Protein AF-A0A2V6AAA1-F1 (afdb_monomer_lite)

Foldseek 3Di:
DVVVVVVVVVVVVVVVVPPPVPPVLQADQDPCRVPNPPDDDDDDDDPPDPDPPPQDDDLVSLLVVLLVVLVVLQVVLCDHDDPPAPFGRHLQDDDPSSVVLSVQLVLQLVQLLCLQVVPDDRPVRRHRDHNPPGSSLSNLVSSLVSSCVSGVSCNVVSVVVSVVSVVVVVVVPD

Radius of gyration: 21.36 Å; chains: 1; bounding box: 44×69×57 Å

pLDDT: mean 82.38, std 19.49, range [38.72, 98.81]

Sequence (174 aa):
MIRNLKLILTVTIFALSLAYSAWPQVGFSNLNEAWGPRYQPAPQVPSLTKHPFPHGAGPADRIRHWNEVAINASGLDHTPVVAGENRVFGEQFGPTRASRAMAIVHIAIFDAVNAINGRFQSYTGLRKVRADTSMECAIAQAACETLDALFPSQKTIFDQELANELSQTLNNHP

Secondary structure (DSSP, 8-state):
-HHHHHHHHHHHHHHSTT--------S-SSHHHHH-TT--PPPPPP----------SSHHHHHHHHHHHHHHHHHHHTSPPPTT----TTTT-SHHHHHHHHHHHHHHHHHHHHHHH--S--SS-PPP--TTS-HHHHHHHHHHHHHHHH-GGGHHHHHHHHHHHHHHHHHH--

Structure (mmCIF, N/CA/C/O backbone):
data_AF-A0A2V6AAA1-F1
#
_entry.id   AF-A0A2V6AAA1-F1
#
loop_
_atom_site.group_PDB
_atom_site.id
_atom_site.type_symbol
_atom_site.label_atom_id
_atom_site.label_alt_id
_atom_site.label_comp_id
_atom_site.label_asym_id
_atom_site.label_entity_id
_atom_site.label_seq_id
_atom_site.pdbx_PDB_ins_code
_atom_site.Cartn_x
_atom_site.Cartn_y
_atom_site.Cartn_z
_atom_site.occupancy
_atom_site.B_iso_or_equiv
_atom_site.auth_seq_id
_atom_site.auth_comp_id
_atom_site.auth_asym_id
_atom_site.auth_atom_id
_atom_site.pdbx_PDB_model_num
ATOM 1 N N . MET A 1 1 ? 18.197 -50.312 17.737 1.00 54.06 1 MET A N 1
ATOM 2 C CA . MET A 1 1 ? 17.028 -49.695 17.066 1.00 54.06 1 MET A CA 1
ATOM 3 C C . MET A 1 1 ? 16.961 -48.165 17.211 1.00 54.06 1 MET A C 1
ATOM 5 O O . MET A 1 1 ? 16.601 -47.505 16.252 1.00 54.06 1 MET A O 1
ATOM 9 N N . ILE A 1 2 ? 17.383 -47.568 18.336 1.00 53.66 2 ILE A N 1
ATOM 10 C CA . ILE A 1 2 ? 17.283 -46.107 18.592 1.00 53.66 2 ILE A CA 1
ATOM 11 C C . ILE A 1 2 ? 18.353 -45.261 17.854 1.00 53.66 2 ILE A C 1
ATOM 13 O O . ILE A 1 2 ? 18.144 -44.081 17.585 1.00 53.66 2 ILE A O 1
ATOM 17 N N . ARG A 1 3 ? 19.493 -45.853 17.466 1.00 49.81 3 ARG A N 1
ATOM 18 C CA . ARG A 1 3 ? 20.613 -45.128 16.827 1.00 49.81 3 ARG A CA 1
ATOM 19 C C . ARG A 1 3 ? 20.370 -44.782 15.348 1.00 49.81 3 ARG A C 1
ATOM 21 O O . ARG A 1 3 ? 20.838 -43.749 14.889 1.00 49.81 3 ARG A O 1
ATOM 28 N N . ASN A 1 4 ? 19.578 -45.591 14.641 1.00 41.75 4 ASN A N 1
ATOM 29 C CA . ASN A 1 4 ? 19.241 -45.372 13.227 1.00 41.75 4 ASN A CA 1
ATOM 30 C C . ASN A 1 4 ? 18.089 -44.365 13.056 1.00 41.75 4 ASN A C 1
ATOM 32 O O . ASN A 1 4 ? 17.999 -43.713 12.024 1.00 41.75 4 ASN A O 1
ATOM 36 N N . LEU A 1 5 ? 17.258 -44.179 14.089 1.00 43.53 5 LEU A N 1
ATOM 37 C CA . LEU A 1 5 ? 16.168 -43.200 14.085 1.00 43.53 5 LEU A CA 1
ATOM 38 C C . LEU A 1 5 ? 16.691 -41.756 14.173 1.00 43.53 5 LEU A C 1
ATOM 40 O O . LEU A 1 5 ? 16.161 -40.871 13.511 1.00 43.53 5 LEU A O 1
ATOM 44 N N . LYS A 1 6 ? 17.779 -41.524 14.925 1.00 41.75 6 LYS A N 1
ATOM 45 C CA . LYS A 1 6 ? 18.421 -40.201 15.013 1.00 41.75 6 LYS A CA 1
ATOM 46 C C . LYS A 1 6 ? 19.135 -39.792 13.722 1.00 41.75 6 LYS A C 1
ATOM 48 O O . LYS A 1 6 ? 19.141 -38.611 13.413 1.00 41.75 6 LYS A O 1
ATOM 53 N N . LEU A 1 7 ? 19.692 -40.749 12.971 1.00 45.00 7 LEU A N 1
ATOM 54 C CA . LEU A 1 7 ? 20.371 -40.482 11.695 1.00 45.00 7 LEU A CA 1
ATOM 55 C C . LEU A 1 7 ? 19.375 -40.168 10.562 1.00 45.00 7 LEU A C 1
ATOM 57 O O . LEU A 1 7 ? 19.660 -39.347 9.699 1.00 45.00 7 LEU A O 1
ATOM 61 N N . ILE A 1 8 ? 18.190 -40.789 10.588 1.00 49.56 8 ILE A N 1
ATOM 62 C CA . ILE A 1 8 ? 17.107 -40.502 9.633 1.00 49.56 8 ILE A CA 1
ATOM 63 C C . ILE A 1 8 ? 16.483 -39.125 9.914 1.00 49.56 8 ILE A C 1
ATOM 65 O O . ILE A 1 8 ? 16.129 -38.420 8.974 1.00 49.56 8 ILE A O 1
ATOM 69 N N . LEU A 1 9 ? 16.416 -38.703 11.184 1.00 42.72 9 LEU A N 1
ATOM 70 C CA . LEU A 1 9 ? 15.861 -37.402 11.576 1.00 42.72 9 LEU A CA 1
ATOM 71 C C . LEU A 1 9 ? 16.765 -36.208 11.203 1.00 42.72 9 LEU A C 1
ATOM 73 O O . LEU A 1 9 ? 16.263 -35.116 10.961 1.00 42.72 9 LEU A O 1
ATOM 77 N N . THR A 1 10 ? 18.089 -36.384 11.134 1.00 44.19 10 THR A N 1
ATOM 78 C CA . THR A 1 10 ? 19.007 -35.307 10.715 1.00 44.19 10 THR A CA 1
ATOM 79 C C . THR A 1 10 ? 19.052 -35.101 9.200 1.00 44.19 10 THR A C 1
ATOM 81 O O . THR A 1 10 ? 19.281 -33.978 8.758 1.00 44.19 10 THR A O 1
ATOM 84 N N . VAL A 1 11 ? 18.780 -36.130 8.389 1.00 47.41 11 VAL A N 1
ATOM 85 C CA . VAL A 1 11 ? 18.763 -35.998 6.917 1.00 47.41 11 VAL A CA 1
ATOM 86 C C . VAL A 1 11 ? 17.481 -35.315 6.420 1.00 47.41 11 VAL A C 1
ATOM 88 O O . VAL A 1 11 ? 17.537 -34.536 5.471 1.00 47.41 11 VAL A O 1
ATOM 91 N N . THR A 1 12 ? 16.341 -35.493 7.096 1.00 44.31 12 THR A N 1
ATOM 92 C CA . THR A 1 12 ? 15.101 -34.762 6.768 1.00 44.31 12 THR A CA 1
ATOM 93 C C . THR A 1 12 ? 15.166 -33.272 7.104 1.00 44.31 12 THR A C 1
ATOM 95 O O . THR A 1 12 ? 14.535 -32.478 6.413 1.00 44.31 12 THR A O 1
ATOM 98 N N . ILE A 1 13 ? 15.967 -32.864 8.093 1.00 46.19 13 ILE A N 1
ATOM 99 C CA . ILE A 1 13 ? 16.168 -31.439 8.415 1.00 46.19 13 ILE A CA 1
ATOM 100 C C . ILE A 1 13 ? 17.101 -30.762 7.392 1.00 46.19 13 ILE A C 1
ATOM 102 O O . ILE A 1 13 ? 16.921 -29.587 7.091 1.00 46.19 13 ILE A O 1
ATOM 106 N N . PHE A 1 14 ? 18.034 -31.501 6.780 1.00 42.12 14 PHE A N 1
ATOM 107 C CA . PHE A 1 14 ? 18.924 -30.964 5.739 1.00 42.12 14 PHE A CA 1
ATOM 108 C C . PHE A 1 14 ? 18.282 -30.923 4.338 1.00 42.12 14 PHE A C 1
ATOM 110 O O . PHE A 1 14 ? 18.694 -30.142 3.487 1.00 42.12 14 PHE A O 1
ATOM 117 N N . ALA A 1 15 ? 17.244 -31.728 4.091 1.00 40.56 15 ALA A N 1
ATOM 118 C CA . ALA A 1 15 ? 16.472 -31.682 2.846 1.00 40.56 15 ALA A CA 1
ATOM 119 C C . ALA A 1 15 ? 15.389 -30.582 2.837 1.00 40.56 15 ALA A C 1
ATOM 121 O O . ALA A 1 15 ? 14.883 -30.237 1.771 1.00 40.56 15 ALA A O 1
ATOM 122 N N . LEU A 1 16 ? 15.049 -30.003 3.997 1.00 44.25 16 LEU A N 1
ATOM 123 C CA . LEU A 1 16 ? 14.059 -28.922 4.107 1.00 44.25 16 LEU A CA 1
ATOM 124 C C . LEU A 1 16 ? 14.660 -27.507 4.014 1.00 44.25 16 LEU A C 1
ATOM 126 O O . LEU A 1 16 ? 13.915 -26.541 3.890 1.00 44.25 16 LEU A O 1
ATOM 130 N N . SER A 1 17 ? 15.988 -27.367 4.028 1.00 48.25 17 SER A N 1
ATOM 131 C CA . SER A 1 17 ? 16.700 -26.090 3.847 1.00 48.25 17 SER A CA 1
ATOM 132 C C . SER A 1 17 ? 17.043 -25.772 2.383 1.00 48.25 17 SER A C 1
ATOM 134 O O . SER A 1 17 ? 17.709 -24.779 2.104 1.00 48.25 17 SER A O 1
ATOM 136 N N . LEU A 1 18 ? 16.567 -26.591 1.440 1.00 47.12 18 LEU A N 1
ATOM 137 C CA . LEU A 1 18 ? 16.727 -26.408 -0.007 1.00 47.12 18 LEU A CA 1
ATOM 138 C C . LEU A 1 18 ? 15.416 -26.055 -0.723 1.00 47.12 18 LEU A C 1
ATOM 140 O O . LEU A 1 18 ? 15.343 -26.121 -1.948 1.00 47.12 18 LEU A O 1
ATOM 144 N N . ALA A 1 19 ? 14.415 -25.559 0.008 1.00 41.09 19 ALA A N 1
ATOM 145 C CA . ALA A 1 19 ? 13.537 -24.551 -0.569 1.00 41.09 19 ALA A CA 1
ATOM 146 C C . ALA A 1 19 ? 14.352 -23.253 -0.652 1.00 41.09 19 ALA A C 1
ATOM 148 O O . ALA A 1 19 ? 14.191 -22.344 0.159 1.00 41.09 19 ALA A O 1
ATOM 149 N N . TYR A 1 20 ? 15.274 -23.191 -1.622 1.00 43.84 20 TYR A N 1
ATOM 150 C CA . TYR A 1 20 ? 15.656 -21.909 -2.195 1.00 43.84 20 TYR A CA 1
ATOM 151 C C . TYR A 1 20 ? 14.333 -21.196 -2.435 1.00 43.84 20 TYR A C 1
ATOM 153 O O . TYR A 1 20 ? 13.476 -21.710 -3.158 1.00 43.84 20 TYR A O 1
ATOM 161 N N . SER A 1 21 ? 14.130 -20.068 -1.767 1.00 41.72 21 SER A N 1
ATOM 162 C CA . SER A 1 21 ? 13.145 -19.112 -2.214 1.00 41.72 21 SER A CA 1
ATOM 163 C C . SER A 1 21 ? 13.549 -18.798 -3.651 1.00 41.72 21 SER A C 1
ATOM 165 O O . SER A 1 21 ? 14.474 -18.042 -3.925 1.00 41.72 21 SER A O 1
ATOM 167 N N . ALA A 1 22 ? 12.927 -19.490 -4.601 1.00 38.72 22 ALA A N 1
ATOM 168 C CA . ALA A 1 22 ? 12.823 -18.998 -5.947 1.00 38.72 22 ALA A CA 1
ATOM 169 C C . ALA A 1 22 ? 11.957 -17.761 -5.769 1.00 38.72 22 ALA A C 1
ATOM 171 O O . ALA A 1 22 ? 10.737 -17.867 -5.705 1.00 38.72 22 ALA A O 1
ATOM 172 N N . TRP A 1 23 ? 12.589 -16.612 -5.540 1.00 49.59 23 TRP A N 1
ATOM 173 C CA . TRP A 1 23 ? 11.932 -15.344 -5.773 1.00 49.59 23 TRP A CA 1
ATOM 174 C C . TRP A 1 23 ? 11.668 -15.390 -7.276 1.00 49.59 23 TRP A C 1
ATOM 176 O O . TRP A 1 23 ? 12.638 -15.363 -8.039 1.00 49.59 23 TRP A O 1
ATOM 186 N N . PRO A 1 24 ? 10.423 -15.579 -7.757 1.00 44.88 24 PRO A N 1
ATOM 187 C CA . PRO A 1 24 ? 10.170 -15.234 -9.140 1.00 44.88 24 PRO A CA 1
ATOM 188 C C . PRO A 1 24 ? 10.638 -13.787 -9.255 1.00 44.88 24 PRO A C 1
ATOM 190 O O . PRO A 1 24 ? 10.202 -12.936 -8.483 1.00 44.88 24 PRO A O 1
ATOM 193 N N . GLN A 1 25 ? 11.602 -13.508 -10.121 1.00 53.62 25 GLN A N 1
ATOM 194 C CA . GLN A 1 25 ? 11.981 -12.130 -10.373 1.00 53.62 25 GLN A CA 1
ATOM 195 C C . GLN A 1 25 ? 10.793 -11.507 -11.113 1.00 53.62 25 GLN A C 1
ATOM 197 O O . GLN A 1 25 ? 10.657 -11.652 -12.321 1.00 53.62 25 GLN A O 1
ATOM 202 N N . VAL A 1 26 ? 9.857 -10.920 -10.358 1.00 67.75 26 VAL A N 1
ATOM 203 C CA . VAL A 1 26 ? 8.583 -10.367 -10.861 1.00 67.75 26 VAL A CA 1
ATOM 204 C C . VAL A 1 26 ? 8.753 -8.952 -11.433 1.00 67.75 26 VAL A C 1
ATOM 206 O O . VAL A 1 26 ? 7.767 -8.227 -11.586 1.00 67.75 26 VAL A O 1
ATOM 209 N N . GLY A 1 27 ? 9.999 -8.556 -11.703 1.00 79.12 27 GLY A N 1
ATOM 210 C CA . GLY A 1 27 ? 10.395 -7.211 -12.096 1.00 79.12 27 GLY A CA 1
ATOM 211 C C . GLY A 1 27 ? 11.230 -7.190 -13.372 1.00 79.12 27 GLY A C 1
ATOM 212 O O . GLY A 1 27 ? 11.762 -8.207 -13.809 1.00 79.12 27 GLY A O 1
ATOM 213 N N . PHE A 1 28 ? 11.336 -6.005 -13.954 1.00 88.56 28 PHE A N 1
ATOM 214 C CA . PHE A 1 28 ? 12.039 -5.725 -15.195 1.00 88.56 28 PHE A CA 1
ATOM 215 C C . PHE A 1 28 ? 13.479 -5.292 -14.917 1.00 88.56 28 PHE A C 1
ATOM 217 O O . PHE A 1 28 ? 13.771 -4.621 -13.931 1.00 88.56 28 PHE A O 1
ATOM 224 N N . SER A 1 29 ? 14.391 -5.602 -15.828 1.00 85.25 29 SER A N 1
ATOM 225 C CA . SER A 1 29 ? 15.795 -5.191 -15.739 1.00 85.25 29 SER A CA 1
ATOM 226 C C . SER A 1 29 ? 15.990 -3.725 -16.136 1.00 85.25 29 SER A C 1
ATOM 228 O O . SER A 1 29 ? 16.943 -3.085 -15.700 1.00 85.25 29 SER A O 1
ATOM 230 N N . ASN A 1 30 ? 15.127 -3.189 -17.010 1.00 86.69 30 ASN A N 1
ATOM 231 C CA . ASN A 1 30 ? 15.173 -1.806 -17.497 1.00 86.69 30 ASN A CA 1
ATOM 232 C C . ASN A 1 30 ? 13.862 -1.398 -18.202 1.00 86.69 30 ASN A C 1
ATOM 234 O O . ASN A 1 30 ? 12.963 -2.211 -18.416 1.00 86.69 30 ASN A O 1
ATOM 238 N N . LEU A 1 31 ? 13.768 -0.125 -18.609 1.00 88.19 31 LEU A N 1
ATOM 239 C CA . LEU A 1 31 ? 12.596 0.425 -19.307 1.00 88.19 31 LEU A CA 1
ATOM 240 C C . LEU A 1 31 ? 12.294 -0.239 -20.652 1.00 88.19 31 LEU A C 1
ATOM 242 O O . LEU A 1 31 ? 11.126 -0.318 -21.018 1.00 88.19 31 LEU A O 1
ATOM 246 N N . ASN A 1 32 ? 13.304 -0.703 -21.390 1.00 89.94 32 ASN A N 1
ATOM 247 C CA . ASN A 1 32 ? 13.081 -1.324 -22.697 1.00 89.94 32 ASN A CA 1
ATOM 248 C C . ASN A 1 32 ? 12.435 -2.702 -22.555 1.00 89.94 32 ASN A C 1
ATOM 250 O O . ASN A 1 32 ? 11.682 -3.110 -23.431 1.00 89.94 32 ASN A O 1
ATOM 254 N N . GLU A 1 33 ? 12.705 -3.411 -21.460 1.00 89.75 33 GLU A N 1
ATOM 255 C CA . GLU A 1 33 ? 12.018 -4.662 -21.137 1.00 89.75 33 GLU A CA 1
ATOM 256 C C . GLU A 1 33 ? 10.550 -4.409 -20.760 1.00 89.75 33 GLU A C 1
ATOM 258 O O . GLU A 1 33 ? 9.668 -5.149 -21.189 1.00 89.75 33 GLU A O 1
ATOM 263 N N . ALA A 1 34 ? 10.278 -3.323 -20.027 1.00 89.94 34 ALA A N 1
ATOM 264 C CA . ALA A 1 34 ? 8.929 -2.956 -19.598 1.00 89.94 34 ALA A CA 1
ATOM 265 C C . ALA A 1 34 ? 8.055 -2.364 -20.726 1.00 89.94 34 ALA A C 1
ATOM 267 O O . ALA A 1 34 ? 6.875 -2.693 -20.835 1.00 89.94 34 ALA A O 1
ATOM 268 N N . TRP A 1 35 ? 8.615 -1.486 -21.566 1.00 89.94 35 TRP A N 1
ATOM 269 C CA . TRP A 1 35 ? 7.874 -0.693 -22.562 1.00 89.94 35 TRP A CA 1
ATOM 270 C C . TRP A 1 35 ? 8.259 -0.975 -24.020 1.00 89.94 35 TRP A C 1
ATOM 272 O O . TRP A 1 35 ? 7.620 -0.469 -24.945 1.00 89.94 35 TRP A O 1
ATOM 282 N N . GLY A 1 36 ? 9.297 -1.776 -24.250 1.00 91.56 36 GLY A N 1
ATOM 283 C CA . GLY A 1 36 ? 9.835 -2.069 -25.573 1.00 91.56 36 GLY A CA 1
ATOM 284 C C . GLY A 1 36 ? 10.941 -1.101 -26.026 1.00 91.56 36 GLY A C 1
ATOM 285 O O . GLY A 1 36 ? 11.091 0.003 -25.503 1.00 91.56 36 GLY A O 1
ATOM 286 N N . PRO A 1 37 ? 11.704 -1.475 -27.069 1.00 93.69 37 PRO A N 1
ATOM 287 C CA . PRO A 1 37 ? 12.912 -0.761 -27.503 1.00 93.69 37 PRO A CA 1
ATOM 288 C C . PRO A 1 37 ? 12.652 0.608 -28.151 1.00 93.69 37 PRO A C 1
ATOM 290 O O . PRO A 1 37 ? 13.593 1.333 -28.458 1.00 93.69 37 PRO A O 1
ATOM 293 N N . ARG A 1 38 ? 11.387 0.949 -28.424 1.00 92.44 38 ARG A N 1
ATOM 294 C CA . ARG A 1 38 ? 10.996 2.240 -29.014 1.00 92.44 38 ARG A CA 1
ATOM 295 C C . ARG A 1 38 ? 10.632 3.286 -27.962 1.00 92.44 38 ARG A C 1
ATOM 297 O O . ARG A 1 38 ? 10.377 4.430 -28.327 1.00 92.44 38 ARG A O 1
ATOM 304 N N . TYR A 1 39 ? 10.571 2.903 -26.690 1.00 89.12 39 TYR A N 1
ATOM 305 C CA . TYR A 1 39 ? 10.283 3.831 -25.611 1.00 89.12 39 TYR A CA 1
ATOM 306 C C . TYR A 1 39 ? 11.497 4.721 -25.332 1.00 89.12 39 TYR A C 1
ATOM 308 O O . TYR A 1 39 ? 12.622 4.242 -25.220 1.00 89.12 39 TYR A O 1
ATOM 316 N N . GLN A 1 40 ? 11.261 6.025 -25.210 1.00 86.31 40 GLN A N 1
ATOM 317 C CA . GLN A 1 40 ? 12.282 7.011 -24.870 1.00 86.31 40 GLN A CA 1
ATOM 318 C C . GLN A 1 40 ? 11.811 7.769 -23.625 1.00 86.31 40 GLN A C 1
ATOM 320 O O . GLN A 1 40 ? 10.823 8.501 -23.713 1.00 86.31 40 GLN A O 1
ATOM 325 N N . PRO A 1 41 ? 12.454 7.581 -22.458 1.00 81.19 41 PRO A N 1
ATOM 326 C CA . PRO A 1 41 ? 12.052 8.284 -21.250 1.00 81.19 41 PRO A CA 1
ATOM 327 C C . PRO A 1 41 ? 12.306 9.785 -21.395 1.00 81.19 41 PRO A C 1
ATOM 329 O O . PRO A 1 41 ? 13.357 10.208 -21.881 1.00 81.19 41 PRO A O 1
ATOM 332 N N . ALA A 1 42 ? 11.355 10.594 -20.929 1.00 80.00 42 ALA A N 1
ATOM 333 C CA . ALA A 1 42 ? 11.594 12.018 -20.74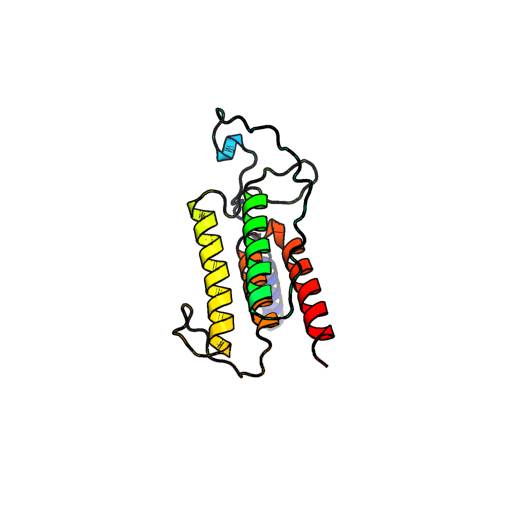7 1.00 80.00 42 ALA A CA 1
ATOM 334 C C . ALA A 1 42 ? 12.676 12.234 -19.668 1.00 80.00 42 ALA A C 1
ATOM 336 O O . ALA A 1 42 ? 12.751 11.444 -18.719 1.00 80.00 42 ALA A O 1
ATOM 337 N N . PRO A 1 43 ? 13.496 13.297 -19.769 1.00 76.00 43 PRO A N 1
ATOM 338 C CA . PRO A 1 43 ? 14.414 13.673 -18.701 1.00 76.00 43 PRO A CA 1
ATOM 339 C C . PRO A 1 43 ? 13.653 13.841 -17.382 1.00 76.00 43 PRO A C 1
ATOM 341 O O . PRO A 1 43 ? 12.683 14.599 -17.311 1.00 76.00 43 PRO A O 1
ATOM 344 N N . GLN A 1 44 ? 14.081 13.130 -16.340 1.00 67.75 44 GLN A N 1
ATOM 345 C CA . GLN A 1 44 ? 13.502 13.284 -15.010 1.00 67.75 44 GLN A CA 1
ATOM 346 C C . GLN A 1 44 ? 13.901 14.650 -14.446 1.00 67.75 44 GLN A C 1
ATOM 348 O O . GLN A 1 44 ? 15.085 14.948 -14.295 1.00 67.75 44 GLN A O 1
ATOM 353 N N . VAL A 1 45 ? 12.910 15.479 -14.122 1.00 63.56 45 VAL A N 1
ATOM 354 C CA . VAL A 1 45 ? 13.123 16.694 -13.332 1.00 63.56 45 VAL A CA 1
ATOM 355 C C . VAL A 1 45 ? 13.027 16.284 -11.863 1.00 63.56 45 VAL A C 1
ATOM 357 O O . VAL A 1 45 ? 11.986 15.751 -11.474 1.00 63.56 45 VAL A O 1
ATOM 360 N N . PRO A 1 46 ? 14.069 16.490 -11.039 1.00 60.03 46 PRO A N 1
ATOM 361 C CA . PRO A 1 46 ? 13.990 16.180 -9.619 1.00 60.03 46 PRO A CA 1
ATOM 362 C C . PRO A 1 46 ? 12.814 16.927 -8.982 1.00 60.03 46 PRO A C 1
ATOM 364 O O . PRO A 1 46 ? 12.738 18.155 -9.059 1.00 60.03 46 PRO A O 1
ATOM 367 N N . SER A 1 47 ? 11.893 16.204 -8.344 1.00 58.19 47 SER A N 1
ATOM 368 C CA . SER A 1 47 ? 10.873 16.828 -7.503 1.00 58.19 47 SER A CA 1
ATOM 369 C C . SER A 1 47 ? 11.560 17.425 -6.274 1.00 58.19 47 SER A C 1
ATOM 371 O O . SER A 1 47 ? 11.984 16.706 -5.376 1.00 58.19 47 SER A O 1
ATOM 373 N N . LEU A 1 48 ? 11.693 18.754 -6.245 1.00 48.84 48 LEU A N 1
ATOM 374 C CA . LEU A 1 48 ? 12.378 19.497 -5.176 1.00 48.84 48 LEU A CA 1
ATOM 375 C C . LEU A 1 48 ? 11.578 19.582 -3.865 1.00 48.84 48 LEU A C 1
ATOM 377 O O . LEU A 1 48 ? 12.063 20.124 -2.875 1.00 48.84 48 LEU A O 1
ATOM 381 N N . THR A 1 49 ? 10.354 19.060 -3.841 1.00 45.62 49 THR A N 1
ATOM 382 C CA . THR A 1 49 ? 9.440 19.173 -2.706 1.00 45.62 49 THR A CA 1
ATOM 383 C C . THR A 1 49 ? 8.917 17.798 -2.317 1.00 45.62 49 THR A C 1
ATOM 385 O O . THR A 1 49 ? 7.969 17.297 -2.920 1.00 45.62 49 THR A O 1
ATOM 388 N N . LYS A 1 50 ? 9.488 17.209 -1.259 1.00 54.06 50 LYS A N 1
ATOM 389 C CA . LYS A 1 50 ? 8.726 16.288 -0.408 1.00 54.06 50 LYS A CA 1
ATOM 390 C C . LYS A 1 50 ? 7.641 17.161 0.211 1.00 54.06 50 LYS A C 1
ATOM 392 O O . LYS A 1 50 ? 7.987 18.033 1.002 1.00 54.06 50 LYS A O 1
ATOM 397 N N . HIS A 1 51 ? 6.388 17.052 -0.232 1.00 48.34 51 HIS A N 1
ATOM 398 C CA . HIS A 1 51 ? 5.319 17.835 0.382 1.00 48.34 51 HIS A CA 1
ATOM 399 C C . HIS A 1 51 ? 5.184 17.339 1.822 1.00 48.34 51 HIS A C 1
ATOM 401 O O . HIS A 1 51 ? 4.775 16.200 2.022 1.00 48.34 51 HIS A O 1
ATOM 407 N N . PRO A 1 52 ? 5.555 18.134 2.840 1.00 51.88 52 PRO A N 1
ATOM 408 C CA . PRO A 1 52 ? 5.289 17.748 4.206 1.00 51.88 52 PRO A CA 1
ATOM 409 C C . PRO A 1 52 ? 3.798 18.004 4.378 1.00 51.88 52 PRO A C 1
ATOM 411 O O . PRO A 1 52 ? 3.389 19.151 4.567 1.00 51.88 52 PRO A O 1
ATOM 414 N N . PHE A 1 53 ? 2.959 16.981 4.234 1.00 50.81 53 PHE A N 1
ATOM 415 C CA . PHE A 1 53 ? 1.612 17.111 4.761 1.00 50.81 53 PHE A CA 1
ATOM 416 C C . PHE A 1 53 ? 1.757 17.197 6.281 1.00 50.81 53 PHE A C 1
ATOM 418 O O . PHE A 1 53 ? 2.344 16.297 6.885 1.00 50.81 53 PHE A O 1
ATOM 425 N N . PRO A 1 54 ? 1.293 18.284 6.921 1.00 52.81 54 PRO A N 1
ATOM 426 C CA . PRO A 1 54 ? 1.226 18.310 8.366 1.00 52.81 54 PRO A CA 1
ATOM 427 C C . PRO A 1 54 ? 0.253 17.201 8.754 1.00 52.81 54 PRO A C 1
ATOM 429 O O . PRO A 1 54 ? -0.945 17.304 8.494 1.00 52.81 54 PRO A O 1
ATOM 432 N N . HIS A 1 55 ? 0.774 16.107 9.301 1.00 59.44 55 HIS A N 1
ATOM 433 C CA . HIS A 1 55 ? -0.068 15.068 9.864 1.00 59.44 55 HIS A CA 1
ATOM 434 C C . HIS A 1 55 ? -0.744 15.681 11.086 1.00 59.44 55 HIS A C 1
ATOM 436 O O . HIS A 1 55 ? -0.106 15.916 12.113 1.00 59.44 55 HIS A O 1
ATOM 442 N N . GLY A 1 56 ? -2.028 16.008 10.944 1.00 63.09 56 GLY A N 1
ATOM 443 C CA . GLY A 1 56 ? -2.875 16.238 12.100 1.00 63.09 56 GLY A CA 1
ATOM 444 C C . GLY A 1 56 ? -2.929 14.978 12.968 1.00 63.09 56 GLY A C 1
ATOM 445 O O . GLY A 1 56 ? -2.448 13.900 12.600 1.00 63.09 56 GLY A O 1
ATOM 446 N N . ALA A 1 57 ? -3.470 15.124 14.170 1.00 75.00 57 ALA A N 1
ATOM 447 C CA . ALA A 1 57 ? -3.661 13.994 15.060 1.00 75.00 57 ALA A CA 1
ATOM 448 C C . ALA A 1 57 ? -4.984 13.291 14.723 1.00 75.00 57 ALA A C 1
ATOM 450 O O . ALA A 1 57 ? -6.049 13.909 14.779 1.00 75.00 57 ALA A O 1
ATOM 451 N N . GLY A 1 58 ? -4.916 11.992 14.422 1.00 88.31 58 GLY A N 1
ATOM 452 C CA . GLY A 1 58 ? -6.078 11.105 14.416 1.00 88.31 58 GLY A CA 1
ATOM 453 C C . GLY A 1 58 ? -6.209 10.188 13.192 1.00 88.31 58 GLY A C 1
ATOM 454 O O . GLY A 1 58 ? -5.420 10.259 12.245 1.00 88.31 58 GLY A O 1
ATOM 455 N N . PRO A 1 59 ? -7.247 9.329 13.172 1.00 91.75 59 PRO A N 1
ATOM 456 C CA . PRO A 1 59 ? -7.394 8.270 12.169 1.00 91.75 59 PRO A CA 1
ATOM 457 C C . PRO A 1 59 ? -7.486 8.757 10.717 1.00 91.75 59 PRO A C 1
ATOM 459 O O . PRO A 1 59 ? -6.941 8.126 9.815 1.00 91.75 59 PRO A O 1
ATOM 462 N N . ALA A 1 60 ? -8.157 9.885 10.464 1.00 92.56 60 ALA A N 1
ATOM 463 C CA . ALA A 1 60 ? -8.310 10.415 9.107 1.00 92.56 60 ALA A CA 1
ATOM 464 C C . ALA A 1 60 ? -6.973 10.882 8.509 1.00 92.56 60 ALA A C 1
ATOM 466 O O . ALA A 1 60 ? -6.726 10.680 7.319 1.00 92.56 60 ALA A O 1
ATOM 467 N N . ASP A 1 61 ? -6.104 11.466 9.333 1.00 90.38 61 ASP A N 1
ATOM 468 C CA . ASP A 1 61 ? -4.770 11.884 8.912 1.00 90.38 61 ASP A CA 1
ATOM 469 C C . ASP A 1 61 ? -3.858 10.677 8.688 1.00 90.38 61 ASP A C 1
ATOM 471 O O . ASP A 1 61 ? -3.080 10.678 7.733 1.00 90.38 61 ASP A O 1
ATOM 475 N N . ARG A 1 62 ? -4.024 9.601 9.475 1.00 92.00 62 ARG A N 1
ATOM 476 C CA . ARG A 1 62 ? -3.321 8.329 9.233 1.00 92.00 62 ARG A CA 1
ATOM 477 C C . ARG A 1 62 ? -3.716 7.702 7.902 1.00 92.00 62 ARG A C 1
ATOM 479 O O . ARG A 1 62 ? -2.846 7.314 7.132 1.00 92.00 62 ARG A O 1
ATOM 486 N N . ILE A 1 63 ? -5.007 7.692 7.560 1.00 95.44 63 ILE A N 1
ATOM 487 C CA . ILE A 1 63 ? -5.468 7.206 6.246 1.00 95.44 63 ILE A CA 1
ATOM 488 C C . ILE A 1 63 ? -4.824 8.006 5.102 1.00 95.44 63 ILE A C 1
ATOM 490 O O . ILE A 1 63 ? -4.402 7.423 4.104 1.00 95.44 63 ILE A O 1
ATOM 494 N N . ARG A 1 64 ? -4.719 9.336 5.236 1.00 93.69 64 ARG A N 1
ATOM 495 C CA . ARG A 1 64 ? -4.076 10.189 4.220 1.00 93.69 64 ARG A CA 1
ATOM 496 C C . ARG A 1 64 ? -2.579 9.912 4.100 1.00 93.69 64 ARG A C 1
ATOM 498 O O . ARG A 1 64 ? -2.097 9.805 2.977 1.00 93.69 64 ARG A O 1
ATOM 505 N N . HIS A 1 65 ? -1.883 9.767 5.229 1.00 92.56 65 HIS A N 1
ATOM 506 C CA . HIS A 1 65 ? -0.460 9.427 5.262 1.00 92.56 65 HIS A CA 1
ATOM 507 C C . HIS A 1 65 ? -0.193 8.095 4.551 1.00 92.56 65 HIS A C 1
ATOM 509 O O . HIS A 1 65 ? 0.570 8.050 3.593 1.00 92.56 65 HIS A O 1
ATOM 515 N N . TRP A 1 66 ? -0.893 7.025 4.928 1.00 95.25 66 TRP A N 1
ATOM 516 C CA . TRP A 1 66 ? -0.679 5.713 4.311 1.00 95.25 66 TRP A CA 1
ATOM 517 C C . TRP A 1 66 ? -1.125 5.646 2.849 1.00 95.25 66 TRP A C 1
ATOM 519 O O . TRP A 1 66 ? -0.527 4.916 2.061 1.00 95.25 66 TRP A O 1
ATOM 529 N N . ASN A 1 67 ? -2.112 6.450 2.444 1.00 96.94 67 ASN A N 1
ATOM 530 C CA . ASN A 1 67 ? -2.416 6.636 1.027 1.00 96.94 67 ASN A CA 1
ATOM 531 C C . ASN A 1 67 ? -1.244 7.283 0.273 1.00 96.94 67 ASN A C 1
ATOM 533 O O . ASN A 1 67 ? -0.914 6.851 -0.827 1.00 96.94 67 ASN A O 1
ATOM 537 N N . GLU A 1 68 ? -0.608 8.304 0.846 1.00 94.69 68 GLU A N 1
ATOM 538 C CA . GLU A 1 68 ? 0.583 8.919 0.259 1.00 94.69 68 GLU A CA 1
ATOM 539 C C . GLU A 1 68 ? 1.743 7.919 0.165 1.00 94.69 68 GLU A C 1
ATOM 541 O O . GLU A 1 68 ? 2.335 7.786 -0.905 1.00 94.69 68 GLU A O 1
ATOM 546 N N . VAL A 1 69 ? 2.016 7.154 1.229 1.00 95.50 69 VAL A N 1
ATOM 547 C CA . VAL A 1 69 ? 3.034 6.088 1.220 1.00 95.50 69 VAL A CA 1
ATOM 548 C C . VAL A 1 69 ? 2.747 5.069 0.113 1.00 95.50 69 VAL A C 1
ATOM 550 O O . VAL A 1 69 ? 3.649 4.729 -0.649 1.00 95.50 69 VAL A O 1
ATOM 553 N N . ALA A 1 70 ? 1.493 4.637 -0.048 1.00 97.75 70 ALA A N 1
ATOM 554 C CA . ALA A 1 70 ? 1.099 3.688 -1.088 1.00 97.75 70 ALA A CA 1
ATOM 555 C C . ALA A 1 70 ? 1.268 4.249 -2.515 1.00 97.75 70 ALA A C 1
ATOM 557 O O . ALA A 1 70 ? 1.767 3.554 -3.405 1.00 97.75 70 ALA A O 1
ATOM 558 N N . ILE A 1 71 ? 0.905 5.516 -2.744 1.00 97.06 71 ILE A N 1
ATOM 559 C CA . ILE A 1 71 ? 1.102 6.186 -4.040 1.00 97.06 71 ILE A CA 1
ATOM 560 C C . ILE A 1 71 ? 2.592 6.366 -4.341 1.00 97.06 71 ILE A C 1
ATOM 562 O O . ILE A 1 71 ? 3.024 6.087 -5.460 1.00 97.06 71 ILE A O 1
ATOM 566 N N . ASN A 1 72 ? 3.385 6.768 -3.348 1.00 95.88 72 ASN A N 1
ATOM 567 C CA . ASN A 1 72 ? 4.834 6.893 -3.480 1.00 95.88 72 ASN A CA 1
ATOM 568 C C . ASN A 1 72 ? 5.482 5.537 -3.779 1.00 95.88 72 ASN A C 1
ATOM 570 O O . ASN A 1 72 ? 6.329 5.462 -4.668 1.00 95.88 72 ASN A O 1
ATOM 574 N N . ALA A 1 73 ? 5.033 4.464 -3.120 1.00 96.31 73 ALA A N 1
ATOM 575 C CA . ALA A 1 73 ? 5.506 3.109 -3.380 1.00 96.31 73 ALA A CA 1
ATOM 576 C C . ALA A 1 73 ? 5.229 2.673 -4.820 1.00 96.31 73 ALA A C 1
ATOM 578 O O . ALA A 1 73 ? 6.120 2.171 -5.508 1.00 96.31 73 ALA A O 1
ATOM 579 N N . SER A 1 74 ? 4.014 2.938 -5.310 1.00 96.62 74 SER A N 1
ATOM 580 C CA . SER A 1 74 ? 3.661 2.698 -6.708 1.00 96.62 74 SER A CA 1
ATOM 581 C C . SER A 1 74 ? 4.503 3.558 -7.656 1.00 96.62 74 SER A C 1
ATOM 583 O O . SER A 1 74 ? 4.948 3.061 -8.684 1.00 96.62 74 SER A O 1
ATOM 585 N N . GLY A 1 75 ? 4.741 4.836 -7.351 1.00 94.44 75 GLY A N 1
ATOM 586 C CA . GLY A 1 75 ? 5.569 5.717 -8.183 1.00 94.44 75 GLY A CA 1
ATOM 587 C C . GLY A 1 75 ? 7.023 5.247 -8.273 1.00 94.44 75 GLY A C 1
ATOM 588 O O . GLY A 1 75 ? 7.599 5.193 -9.364 1.00 94.44 75 GLY A O 1
ATOM 589 N N . LEU A 1 76 ? 7.596 4.835 -7.141 1.00 93.25 76 LEU A N 1
ATOM 590 C CA . LEU A 1 76 ? 8.943 4.274 -7.078 1.00 93.25 76 LEU A CA 1
ATOM 591 C C . LEU A 1 76 ? 9.036 2.943 -7.833 1.00 93.25 76 LEU A C 1
ATOM 593 O O . LEU A 1 76 ? 10.011 2.716 -8.542 1.00 93.25 76 LEU A O 1
ATOM 597 N N . ASP A 1 77 ? 7.996 2.111 -7.765 1.00 94.38 77 ASP A N 1
ATOM 598 C CA . ASP A 1 77 ? 7.902 0.854 -8.516 1.00 94.38 77 ASP A CA 1
ATOM 599 C C . ASP A 1 77 ? 7.847 1.057 -10.043 1.00 94.38 77 ASP A C 1
ATOM 601 O O . ASP A 1 77 ? 8.241 0.185 -10.815 1.00 94.38 77 ASP A O 1
ATOM 605 N N . HIS A 1 78 ? 7.412 2.237 -10.496 1.00 92.88 78 HIS A N 1
ATOM 606 C CA . HIS A 1 78 ? 7.444 2.639 -11.907 1.00 92.88 78 HIS A CA 1
ATOM 607 C C . HIS A 1 78 ? 8.750 3.342 -12.309 1.00 92.88 78 HIS A C 1
ATOM 609 O O . HIS A 1 78 ? 8.900 3.749 -13.465 1.00 92.88 78 HIS A O 1
ATOM 615 N N . THR A 1 79 ? 9.703 3.466 -11.384 1.00 89.75 79 THR A N 1
ATOM 616 C CA . THR A 1 79 ? 10.999 4.103 -11.612 1.00 89.75 79 THR A CA 1
ATOM 617 C C . THR A 1 79 ? 12.093 3.039 -11.740 1.00 89.75 79 THR A C 1
ATOM 619 O O . THR A 1 79 ? 12.270 2.232 -10.822 1.00 89.75 79 THR A O 1
ATOM 622 N N . PRO A 1 80 ? 12.862 3.027 -12.845 1.00 87.94 80 PRO A N 1
ATOM 623 C CA . PRO A 1 80 ? 13.966 2.090 -13.017 1.00 87.94 80 PRO A CA 1
ATOM 624 C C . PRO A 1 80 ? 14.989 2.196 -11.890 1.00 87.94 80 PRO A C 1
ATOM 626 O O . PRO A 1 80 ? 15.246 3.279 -11.366 1.00 87.94 80 PRO A O 1
ATOM 629 N N . VAL A 1 81 ? 15.590 1.062 -11.553 1.00 88.88 81 VAL A N 1
ATOM 630 C CA . VAL A 1 81 ? 16.646 0.974 -10.542 1.00 88.88 81 VAL A CA 1
ATOM 631 C C . VAL A 1 81 ? 17.912 1.642 -11.084 1.00 88.88 81 VAL A C 1
ATOM 633 O O . VAL A 1 81 ? 18.318 1.378 -12.220 1.00 88.88 81 VAL A O 1
ATOM 636 N N . VAL A 1 82 ? 18.533 2.515 -10.289 1.00 85.12 82 VAL A N 1
ATOM 637 C CA . VAL A 1 82 ? 19.837 3.108 -10.625 1.00 85.12 82 VAL A CA 1
ATOM 638 C C . VAL A 1 82 ? 20.981 2.271 -10.051 1.00 85.12 82 VAL A C 1
ATOM 640 O O . VAL A 1 82 ? 20.797 1.444 -9.159 1.00 85.12 82 VAL A O 1
ATOM 643 N N . ALA A 1 83 ? 22.195 2.467 -10.567 1.00 84.56 83 ALA A N 1
ATOM 644 C CA . ALA A 1 83 ? 23.363 1.732 -10.089 1.00 84.56 83 ALA A CA 1
ATOM 645 C C . ALA A 1 83 ? 23.577 1.940 -8.575 1.00 84.56 83 ALA A C 1
ATOM 647 O O . ALA A 1 83 ? 23.659 3.075 -8.109 1.00 84.56 83 ALA A O 1
ATOM 648 N N . GLY A 1 84 ? 23.701 0.840 -7.827 1.00 84.75 84 GLY A N 1
ATOM 649 C CA . GLY A 1 84 ? 23.906 0.848 -6.372 1.00 84.75 84 GLY A CA 1
ATOM 650 C C . GLY A 1 84 ? 22.633 0.701 -5.533 1.00 84.75 84 GLY A C 1
ATOM 651 O O . GLY A 1 84 ? 22.730 0.580 -4.315 1.00 84.75 84 GLY A O 1
ATOM 652 N N . GLU A 1 85 ? 21.454 0.671 -6.153 1.00 85.62 85 GLU A N 1
ATOM 653 C CA . GLU A 1 85 ? 20.202 0.342 -5.472 1.00 85.62 85 GLU A CA 1
ATOM 654 C C . GLU A 1 85 ? 19.904 -1.164 -5.517 1.00 85.62 85 GLU A C 1
ATOM 656 O O . GLU A 1 85 ? 20.128 -1.827 -6.527 1.00 85.62 85 GLU A O 1
ATOM 661 N N . ASN A 1 86 ? 19.314 -1.684 -4.437 1.00 86.19 86 ASN A N 1
ATOM 662 C CA . ASN A 1 86 ? 18.909 -3.092 -4.317 1.00 86.19 86 ASN A CA 1
ATOM 663 C C . ASN A 1 86 ? 17.395 -3.305 -4.520 1.00 86.19 86 ASN A C 1
ATOM 665 O O . ASN A 1 86 ? 16.851 -4.324 -4.095 1.00 86.19 86 ASN A O 1
ATOM 669 N N . ARG A 1 87 ? 16.692 -2.335 -5.122 1.00 90.88 87 ARG A N 1
ATOM 670 C CA . ARG A 1 87 ? 15.252 -2.447 -5.401 1.00 90.88 87 ARG A CA 1
ATOM 671 C C . ARG A 1 87 ? 14.975 -3.385 -6.574 1.00 90.88 87 ARG A C 1
ATOM 673 O O . ARG A 1 87 ? 15.820 -3.576 -7.445 1.00 90.88 87 ARG A O 1
ATOM 680 N N . VAL A 1 88 ? 13.753 -3.906 -6.627 1.00 92.06 88 VAL A N 1
ATOM 681 C CA . VAL A 1 88 ? 13.216 -4.595 -7.804 1.00 92.06 88 VAL A CA 1
ATOM 682 C C . VAL A 1 88 ? 12.376 -3.588 -8.582 1.00 92.06 88 VAL A C 1
ATOM 684 O O . VAL A 1 88 ? 11.502 -2.940 -8.017 1.00 92.06 88 VAL A O 1
ATOM 687 N N . PHE A 1 89 ? 12.648 -3.420 -9.877 1.00 92.81 89 PHE A N 1
ATOM 688 C CA . PHE A 1 89 ? 11.840 -2.547 -10.727 1.00 92.81 89 PHE A CA 1
ATOM 689 C C . PHE A 1 89 ? 10.575 -3.288 -11.176 1.00 92.81 89 PHE A C 1
ATOM 691 O O . PHE A 1 89 ? 10.658 -4.219 -11.971 1.00 92.81 89 PHE A O 1
ATOM 698 N N . GLY A 1 90 ? 9.399 -2.865 -10.714 1.00 94.31 90 GLY A N 1
ATOM 699 C CA . GLY A 1 90 ? 8.125 -3.281 -11.291 1.00 94.31 90 GLY A CA 1
ATOM 700 C C . GLY A 1 90 ? 7.418 -4.470 -10.627 1.00 94.31 90 GLY A C 1
ATOM 701 O O . GLY A 1 90 ? 6.790 -5.284 -11.315 1.00 94.31 90 GLY A O 1
ATOM 702 N N . GLU A 1 91 ? 7.457 -4.546 -9.300 1.00 95.06 91 GLU A N 1
ATOM 703 C CA . GLU A 1 91 ? 6.756 -5.513 -8.444 1.00 95.06 91 GLU A CA 1
ATOM 704 C C . GLU A 1 91 ? 5.224 -5.418 -8.544 1.00 95.06 91 GLU A C 1
ATOM 706 O O . GLU A 1 91 ? 4.537 -6.431 -8.399 1.00 95.06 91 GLU A O 1
ATOM 711 N N . GLN A 1 92 ? 4.671 -4.245 -8.866 1.00 96.62 92 GLN A N 1
ATOM 712 C CA . GLN A 1 92 ? 3.256 -4.005 -9.192 1.00 96.62 92 GLN A CA 1
ATOM 713 C C . GLN A 1 92 ? 3.100 -3.095 -10.423 1.00 96.62 92 GLN A C 1
ATOM 715 O O . GLN A 1 92 ? 2.133 -2.340 -10.547 1.00 96.62 92 GLN A O 1
ATOM 720 N N . PHE A 1 93 ? 4.036 -3.199 -11.365 1.00 94.38 93 PHE A N 1
ATOM 721 C CA . PHE A 1 93 ? 4.108 -2.330 -12.533 1.00 94.38 93 PHE A CA 1
ATOM 722 C C 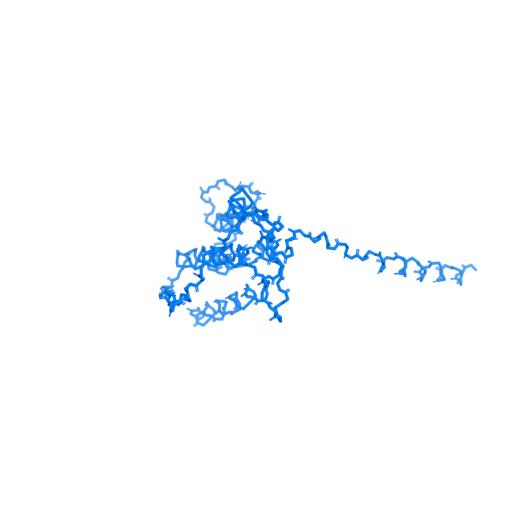. PHE A 1 93 ? 2.866 -2.359 -13.423 1.00 94.38 93 PHE A C 1
ATOM 724 O O . PHE A 1 93 ? 2.297 -3.420 -13.706 1.00 94.38 93 PHE A O 1
ATOM 731 N N . GLY A 1 94 ? 2.548 -1.198 -13.984 1.00 92.94 94 GLY A N 1
ATOM 732 C CA . GLY A 1 94 ? 1.489 -1.019 -14.959 1.00 92.94 94 GLY A CA 1
ATOM 733 C C . GLY A 1 94 ? 0.128 -0.769 -14.308 1.00 92.94 94 GLY A C 1
ATOM 734 O O . GLY A 1 94 ? -0.092 -1.067 -13.131 1.00 92.94 94 GLY A O 1
ATOM 735 N N . PRO A 1 95 ? -0.831 -0.241 -15.084 1.00 94.56 95 PRO A N 1
ATOM 736 C CA . PRO A 1 95 ? -2.081 0.290 -14.546 1.00 94.56 95 PRO A CA 1
ATOM 737 C C . PRO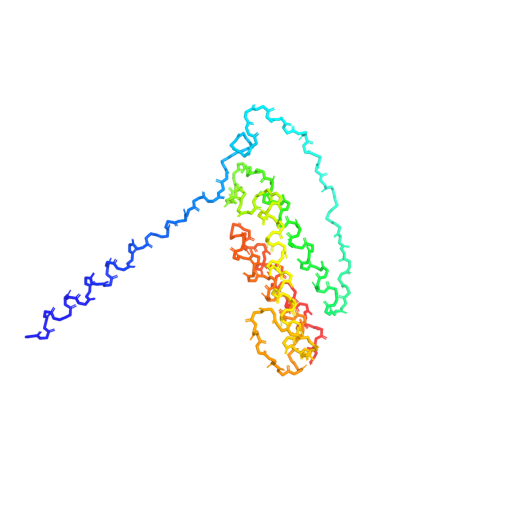 A 1 95 ? -2.900 -0.757 -13.780 1.00 94.56 95 PRO A C 1
ATOM 739 O O . PRO A 1 95 ? -3.481 -0.456 -12.740 1.00 94.56 95 PRO A O 1
ATOM 742 N N . THR A 1 96 ? -2.928 -2.003 -14.257 1.00 96.00 96 THR A N 1
ATOM 743 C CA . THR A 1 96 ? -3.740 -3.066 -13.654 1.00 96.00 96 THR A CA 1
ATOM 744 C C . THR A 1 96 ? -3.178 -3.550 -12.319 1.00 96.00 96 THR A C 1
ATOM 746 O O . THR A 1 96 ? -3.930 -3.670 -11.352 1.00 96.00 96 THR A O 1
ATOM 749 N N . ARG A 1 97 ? -1.869 -3.827 -12.240 1.00 96.69 97 ARG A N 1
ATOM 750 C CA . ARG A 1 97 ? -1.235 -4.305 -11.000 1.00 96.69 97 ARG A CA 1
ATOM 751 C C . ARG A 1 97 ? -1.186 -3.195 -9.955 1.00 96.69 97 ARG A C 1
ATOM 753 O O . ARG A 1 97 ? -1.572 -3.447 -8.819 1.00 96.69 97 ARG A O 1
ATOM 760 N N . ALA A 1 98 ? -0.861 -1.968 -10.360 1.00 97.50 98 ALA A N 1
ATOM 761 C CA . ALA A 1 98 ? -0.870 -0.809 -9.474 1.00 97.50 98 ALA A CA 1
ATOM 762 C C . ALA A 1 98 ? -2.266 -0.549 -8.889 1.00 97.50 98 ALA A C 1
ATOM 764 O O . ALA A 1 98 ? -2.422 -0.424 -7.676 1.00 97.50 98 ALA A O 1
ATOM 765 N N . SER A 1 99 ? -3.313 -0.551 -9.725 1.00 98.44 99 SER A N 1
ATOM 766 C CA . SER A 1 99 ? -4.695 -0.389 -9.253 1.00 98.44 99 SER A CA 1
ATOM 767 C C . SER A 1 99 ? -5.105 -1.504 -8.284 1.00 98.44 99 SER A C 1
ATOM 769 O O . SER A 1 99 ? -5.699 -1.228 -7.240 1.00 98.44 99 SER A O 1
ATOM 771 N N . ARG A 1 100 ? -4.733 -2.757 -8.579 1.00 98.50 100 ARG A N 1
ATOM 772 C CA . ARG A 1 100 ? -4.978 -3.895 -7.684 1.00 98.50 100 ARG A CA 1
ATOM 773 C C . ARG A 1 100 ? -4.239 -3.747 -6.352 1.00 98.50 100 ARG A C 1
ATOM 775 O O . ARG A 1 100 ? -4.826 -4.043 -5.315 1.00 98.50 100 ARG A O 1
ATOM 782 N N . ALA A 1 101 ? -2.989 -3.290 -6.370 1.00 98.44 101 ALA A N 1
ATOM 783 C CA . ALA A 1 101 ? -2.205 -3.038 -5.166 1.00 98.44 101 ALA A CA 1
ATOM 784 C C . ALA A 1 101 ? -2.887 -1.986 -4.277 1.00 98.44 101 ALA A C 1
ATOM 786 O O . ALA A 1 101 ? -3.107 -2.240 -3.095 1.00 98.44 101 ALA A O 1
ATOM 787 N N . MET A 1 102 ? -3.331 -0.864 -4.857 1.00 98.69 102 MET A N 1
ATOM 788 C CA . MET A 1 102 ? -4.068 0.170 -4.116 1.00 98.69 102 MET A CA 1
ATOM 789 C C . MET A 1 102 ? -5.368 -0.367 -3.510 1.00 98.69 102 MET A C 1
ATOM 791 O O . MET A 1 102 ? -5.681 -0.069 -2.359 1.00 98.69 102 MET A O 1
ATOM 795 N N . ALA A 1 103 ? -6.111 -1.196 -4.249 1.00 98.69 103 ALA A N 1
ATOM 796 C CA . ALA A 1 103 ? -7.330 -1.811 -3.731 1.00 98.69 103 ALA A CA 1
ATOM 797 C C . ALA A 1 103 ? -7.055 -2.718 -2.519 1.00 98.69 103 ALA A C 1
ATOM 799 O O . ALA A 1 103 ? -7.789 -2.654 -1.538 1.00 98.69 103 ALA A O 1
ATOM 800 N N . ILE A 1 104 ? -5.994 -3.531 -2.559 1.00 98.81 104 ILE A N 1
ATOM 801 C CA . ILE A 1 104 ? -5.624 -4.425 -1.449 1.00 98.81 104 ILE A CA 1
ATOM 802 C C . ILE A 1 104 ? -5.278 -3.628 -0.189 1.00 98.81 104 ILE A C 1
ATOM 804 O O . ILE A 1 104 ? -5.815 -3.932 0.876 1.00 98.81 104 ILE A O 1
ATOM 808 N N . VAL A 1 105 ? -4.441 -2.593 -0.315 1.00 98.75 105 VAL A N 1
ATOM 809 C CA . VAL A 1 105 ? -4.052 -1.730 0.815 1.00 98.75 105 VAL A CA 1
ATOM 810 C C . VAL A 1 105 ? -5.288 -1.092 1.453 1.00 98.75 105 VAL A C 1
ATOM 812 O O . VAL A 1 105 ? -5.497 -1.191 2.662 1.00 98.75 105 VAL A O 1
ATOM 815 N N . HIS A 1 106 ? -6.165 -0.493 0.643 1.00 98.69 106 HIS A N 1
ATOM 816 C CA . HIS A 1 106 ? -7.353 0.197 1.156 1.00 98.69 106 HIS A CA 1
ATOM 817 C C . HIS A 1 106 ? -8.422 -0.751 1.709 1.00 98.69 106 HIS A C 1
ATOM 819 O O . HIS A 1 106 ? -9.118 -0.381 2.654 1.00 98.69 106 HIS A O 1
ATOM 825 N N . ILE A 1 107 ? -8.534 -1.982 1.197 1.00 98.69 107 ILE A N 1
ATOM 826 C CA . ILE A 1 107 ? -9.389 -3.016 1.802 1.00 98.69 107 ILE A CA 1
ATOM 827 C C . ILE A 1 107 ? -8.867 -3.402 3.190 1.00 98.69 107 ILE A C 1
ATOM 829 O O . ILE A 1 107 ? -9.666 -3.497 4.120 1.00 98.69 107 ILE A O 1
ATOM 833 N N . ALA A 1 108 ? -7.554 -3.580 3.357 1.00 98.75 108 ALA A N 1
ATOM 834 C CA . ALA A 1 108 ? -6.971 -3.917 4.655 1.00 98.75 108 ALA A CA 1
ATOM 835 C C . ALA A 1 108 ? -7.155 -2.789 5.682 1.00 98.75 108 ALA A C 1
ATOM 837 O O . ALA A 1 108 ? -7.590 -3.048 6.805 1.00 98.75 108 ALA A O 1
ATOM 838 N N . ILE A 1 109 ? -6.917 -1.534 5.282 1.00 98.56 109 ILE A N 1
ATOM 839 C CA . ILE A 1 109 ? -7.178 -0.355 6.125 1.00 98.56 109 ILE A CA 1
ATOM 840 C C . ILE A 1 109 ? -8.664 -0.276 6.501 1.00 98.56 109 ILE A C 1
ATOM 842 O O . ILE A 1 109 ? -9.001 -0.075 7.670 1.00 98.56 109 ILE A O 1
ATOM 846 N N . PHE A 1 110 ? -9.563 -0.453 5.527 1.00 98.44 110 PHE A N 1
ATOM 847 C CA . PHE A 1 110 ? -11.001 -0.455 5.779 1.00 98.44 110 PHE A CA 1
ATOM 848 C C . PHE A 1 110 ? -11.391 -1.539 6.783 1.00 98.44 110 PHE A C 1
ATOM 850 O O . PHE A 1 110 ? -12.095 -1.237 7.745 1.00 98.44 110 PHE A O 1
ATOM 857 N N . ASP A 1 111 ? -10.938 -2.778 6.589 1.00 98.06 111 ASP A N 1
ATOM 858 C CA . ASP A 1 111 ? -11.286 -3.884 7.475 1.00 98.06 111 ASP A CA 1
ATOM 859 C C . ASP A 1 111 ? -10.733 -3.671 8.888 1.00 98.06 111 ASP A C 1
ATOM 861 O O . ASP A 1 111 ? -11.450 -3.943 9.849 1.00 98.06 111 ASP A O 1
ATOM 865 N N . ALA A 1 112 ? -9.530 -3.108 9.040 1.00 97.75 112 ALA A N 1
ATOM 866 C CA . ALA A 1 112 ? -8.969 -2.752 10.344 1.00 97.75 112 ALA A CA 1
ATOM 867 C C . ALA A 1 112 ? -9.832 -1.708 11.081 1.00 97.75 112 ALA A C 1
ATOM 869 O O . ALA A 1 112 ? -10.226 -1.908 12.233 1.00 97.75 112 ALA A O 1
ATOM 870 N N . VAL A 1 113 ? -10.206 -0.620 10.400 1.00 97.38 113 VAL A N 1
ATOM 871 C CA . VAL A 1 113 ? -11.088 0.422 10.957 1.00 97.38 113 VAL A CA 1
ATOM 872 C C . VAL A 1 113 ? -12.479 -0.138 11.266 1.00 97.38 113 VAL A C 1
ATOM 874 O O . VAL A 1 113 ? -13.068 0.158 12.312 1.00 97.38 113 VAL A O 1
ATOM 877 N N . ASN A 1 114 ? -13.012 -0.965 10.368 1.00 97.31 114 ASN A N 1
ATOM 878 C CA . ASN A 1 114 ? -14.326 -1.571 10.505 1.00 97.31 114 ASN A CA 1
ATOM 879 C C . ASN A 1 114 ? -14.368 -2.628 11.616 1.00 97.31 114 ASN A C 1
ATOM 881 O O . ASN A 1 114 ? -15.377 -2.746 12.303 1.00 97.31 114 ASN A O 1
ATOM 885 N N . ALA A 1 115 ? -13.277 -3.351 11.868 1.00 97.50 115 ALA A N 1
ATOM 886 C CA . ALA A 1 115 ? -13.180 -4.268 12.998 1.00 97.50 115 ALA A CA 1
ATOM 887 C C . ALA A 1 115 ? -13.290 -3.531 14.343 1.00 97.50 115 ALA A C 1
ATOM 889 O O . ALA A 1 115 ? -13.823 -4.088 15.299 1.00 97.50 115 ALA A O 1
ATOM 890 N N . ILE A 1 116 ? -12.846 -2.276 14.429 1.00 96.69 116 ILE A N 1
ATOM 891 C CA . ILE A 1 116 ? -12.954 -1.468 15.652 1.00 96.69 116 ILE A CA 1
ATOM 892 C C . ILE A 1 116 ? -14.349 -0.834 15.760 1.00 96.69 116 ILE A C 1
ATOM 894 O O . ILE A 1 116 ? -15.025 -0.967 16.781 1.00 96.69 116 ILE A O 1
ATOM 898 N N . ASN A 1 117 ? -14.822 -0.170 14.698 1.00 93.69 117 ASN A N 1
ATOM 899 C CA . ASN A 1 117 ? -16.093 0.562 14.739 1.00 93.69 117 ASN A CA 1
ATOM 900 C C . ASN A 1 117 ? -17.337 -0.347 14.593 1.00 93.69 117 ASN A C 1
ATOM 902 O O . ASN A 1 117 ? -18.404 -0.034 15.125 1.00 93.69 117 ASN A O 1
ATOM 906 N N . GLY A 1 118 ? -17.204 -1.490 13.915 1.00 90.31 118 GLY A N 1
ATOM 907 C CA . GLY A 1 118 ? -18.251 -2.471 13.635 1.00 90.31 118 GLY A CA 1
ATOM 908 C C . GLY A 1 118 ? -19.449 -1.946 12.840 1.00 90.31 118 GLY A C 1
ATOM 909 O O . GLY A 1 118 ? -20.561 -2.407 13.093 1.00 90.31 118 GLY A O 1
ATOM 910 N N . ARG A 1 119 ? -19.267 -0.954 11.960 1.00 91.31 119 ARG A N 1
ATOM 911 C CA . ARG A 1 119 ? -20.370 -0.256 11.269 1.00 91.31 119 ARG A CA 1
ATOM 912 C C . ARG A 1 119 ? -20.791 -0.897 9.950 1.00 91.31 119 ARG A C 1
ATOM 914 O O . ARG A 1 119 ? -21.927 -0.696 9.530 1.00 91.31 119 ARG A O 1
ATOM 921 N N . PHE A 1 120 ? -19.897 -1.626 9.295 1.00 95.75 120 PHE A N 1
ATOM 922 C CA . PHE A 1 120 ? -20.101 -2.181 7.960 1.00 95.75 120 PHE A CA 1
ATOM 923 C C . PHE A 1 120 ? -19.772 -3.676 7.919 1.00 95.75 120 PHE A C 1
ATOM 925 O O . PHE A 1 120 ? -19.202 -4.244 8.854 1.00 95.75 120 PHE A O 1
ATOM 932 N N . GLN A 1 121 ? -20.124 -4.332 6.815 1.00 96.06 121 GLN A N 1
ATOM 933 C CA . GLN A 1 121 ? -19.692 -5.700 6.551 1.00 96.06 121 GLN A CA 1
ATOM 934 C C . GLN A 1 121 ? -18.212 -5.708 6.150 1.00 96.06 121 GLN A C 1
ATOM 936 O O . GLN A 1 121 ? -17.798 -4.929 5.294 1.00 96.06 121 GLN A O 1
ATOM 941 N N . SER A 1 122 ? -17.423 -6.582 6.779 1.00 96.81 122 SER A N 1
ATOM 942 C CA . SER A 1 122 ? -16.013 -6.773 6.425 1.00 96.81 122 SER A CA 1
ATOM 943 C C . SER A 1 122 ? -15.871 -7.450 5.059 1.00 96.81 122 SER A C 1
ATOM 945 O O . SER A 1 122 ? -16.640 -8.361 4.744 1.00 96.81 122 SER A O 1
ATOM 947 N N . TYR A 1 123 ? -14.863 -7.044 4.282 1.00 96.94 123 TYR A N 1
ATOM 948 C CA . TYR A 1 123 ? -14.521 -7.686 3.008 1.00 96.94 123 TYR A CA 1
ATOM 949 C C . TYR A 1 123 ? -13.805 -9.025 3.206 1.00 96.94 123 TYR A C 1
ATOM 951 O O . TYR A 1 123 ? -14.042 -9.963 2.448 1.00 96.94 123 TYR A O 1
ATOM 959 N N . THR A 1 124 ? -12.945 -9.128 4.221 1.00 95.62 124 THR A N 1
ATOM 960 C CA . THR A 1 124 ? -12.145 -10.334 4.513 1.00 95.62 124 THR A CA 1
ATOM 961 C C . THR A 1 124 ? -12.725 -11.203 5.630 1.00 95.62 124 THR A C 1
ATOM 963 O O . THR A 1 124 ? -12.218 -12.291 5.898 1.00 95.62 124 THR A O 1
ATOM 966 N N . GLY A 1 125 ? -13.800 -10.752 6.282 1.00 94.44 125 GLY A N 1
ATOM 967 C CA . GLY A 1 125 ? -14.378 -11.434 7.441 1.00 94.44 125 GLY A CA 1
ATOM 968 C C . GLY A 1 125 ? -13.608 -11.176 8.739 1.00 94.44 125 GLY A C 1
ATOM 969 O O . GLY A 1 125 ? -13.729 -11.957 9.687 1.00 94.44 125 GLY A O 1
ATOM 970 N N . LEU A 1 126 ? -12.827 -10.091 8.799 1.00 93.50 126 LEU A N 1
ATOM 971 C CA . LEU A 1 126 ? -12.100 -9.699 9.999 1.00 93.50 126 LEU A CA 1
ATOM 972 C C . LEU A 1 126 ? -13.087 -9.459 11.149 1.00 93.50 126 LEU A C 1
ATOM 974 O O . LEU A 1 126 ? -14.063 -8.713 11.036 1.00 93.50 126 LEU A O 1
ATOM 978 N N . ARG A 1 127 ? -12.855 -10.146 12.270 1.00 93.00 127 ARG A N 1
ATOM 979 C CA . ARG A 1 127 ? -13.757 -10.106 13.423 1.00 93.00 127 ARG A CA 1
ATOM 980 C C . ARG A 1 127 ? -13.689 -8.756 14.124 1.00 93.00 127 ARG A C 1
ATOM 982 O O . ARG A 1 127 ? -12.614 -8.189 14.289 1.00 93.00 127 ARG A O 1
ATOM 989 N N . LYS A 1 128 ? -14.840 -8.317 14.640 1.00 95.00 128 LYS A N 1
ATOM 990 C CA . LYS A 1 128 ? -14.923 -7.138 15.502 1.00 95.00 128 LYS A CA 1
ATOM 991 C C . LYS A 1 128 ? -14.012 -7.295 16.726 1.00 95.00 128 LYS A C 1
ATOM 993 O O . LYS A 1 128 ? -14.011 -8.348 17.371 1.00 95.00 128 LYS A O 1
ATOM 998 N N . VAL A 1 129 ? -13.278 -6.237 17.048 1.00 94.81 129 VAL A N 1
ATOM 999 C CA . VAL A 1 129 ? -12.386 -6.139 18.205 1.00 94.81 129 VAL A CA 1
ATOM 1000 C C . VAL A 1 129 ? -12.950 -5.176 19.250 1.00 94.81 129 VAL A C 1
ATOM 1002 O O . VAL A 1 129 ? -14.029 -4.600 19.098 1.00 94.81 129 VAL A O 1
ATOM 1005 N N . ARG A 1 130 ? -12.238 -5.056 20.368 1.00 91.31 130 ARG A N 1
ATOM 1006 C CA . ARG A 1 130 ? -12.590 -4.161 21.471 1.00 91.31 130 ARG A CA 1
ATOM 1007 C C . ARG A 1 130 ? -12.350 -2.697 21.073 1.00 91.31 130 ARG A C 1
ATOM 1009 O O . ARG A 1 130 ? -11.396 -2.390 20.362 1.00 91.31 130 ARG A O 1
ATOM 1016 N N . ALA A 1 131 ? -13.260 -1.813 21.485 1.00 85.94 131 ALA A N 1
ATOM 1017 C CA . ALA A 1 131 ? -13.317 -0.423 21.018 1.00 85.94 131 ALA A CA 1
ATOM 1018 C C . ALA A 1 131 ? -12.192 0.475 21.570 1.00 85.94 131 ALA A C 1
ATOM 1020 O O . ALA A 1 131 ? -11.998 1.573 21.067 1.00 85.94 131 ALA A O 1
ATOM 1021 N N . ASP A 1 132 ? -11.464 0.004 22.583 1.00 88.62 132 ASP A N 1
ATOM 1022 C CA . ASP A 1 132 ? -10.255 0.614 23.151 1.00 88.62 132 ASP A CA 1
ATOM 1023 C C . ASP A 1 132 ? -8.986 0.337 22.319 1.00 88.62 132 ASP A C 1
ATOM 1025 O O . ASP A 1 132 ? -7.911 0.832 22.646 1.00 88.62 132 ASP A O 1
ATOM 1029 N N . THR A 1 133 ? -9.092 -0.437 21.232 1.00 91.81 133 THR A N 1
ATOM 1030 C CA . THR A 1 133 ? -7.990 -0.642 20.281 1.00 91.81 133 THR A CA 1
ATOM 1031 C C . THR A 1 133 ? -7.652 0.679 19.585 1.00 91.81 133 THR A C 1
ATOM 1033 O O . THR A 1 133 ? -8.542 1.314 19.017 1.00 91.81 133 THR A O 1
ATOM 1036 N N . SER A 1 134 ?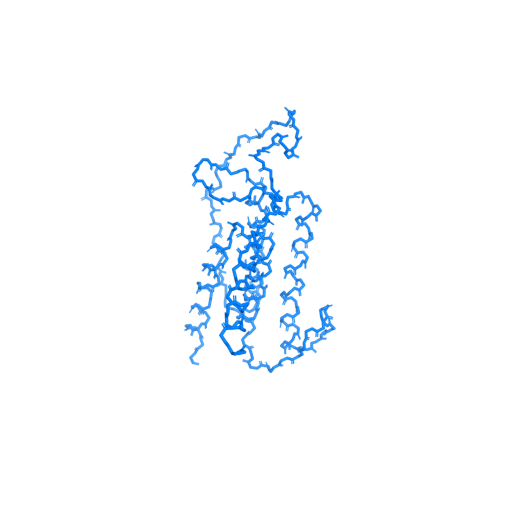 -6.372 1.074 19.572 1.00 92.69 134 SER A N 1
ATOM 1037 C CA . SER A 1 134 ? -5.930 2.271 18.840 1.00 92.69 134 SER A CA 1
ATOM 1038 C C . SER A 1 134 ? -6.194 2.111 17.344 1.00 92.69 134 SER A C 1
ATOM 1040 O O . SER A 1 134 ? -5.652 1.220 16.683 1.00 92.69 134 SER A O 1
ATOM 1042 N N . MET A 1 135 ? -7.040 2.992 16.812 1.00 94.25 135 MET A N 1
ATOM 1043 C CA . MET A 1 135 ? -7.402 2.988 15.400 1.00 94.25 135 MET A CA 1
ATOM 1044 C C . MET A 1 135 ? -6.235 3.455 14.532 1.00 94.25 135 MET A C 1
ATOM 1046 O O . MET A 1 135 ? -6.033 2.897 13.459 1.00 94.25 135 MET A O 1
ATOM 1050 N N . GLU A 1 136 ? -5.442 4.418 15.005 1.00 93.31 136 GLU A N 1
ATOM 1051 C CA . GLU A 1 136 ? -4.225 4.872 14.331 1.00 93.31 136 GLU A CA 1
ATOM 1052 C C . GLU A 1 136 ? -3.223 3.730 14.147 1.00 93.31 136 GLU A C 1
ATOM 1054 O O . GLU A 1 136 ? -2.815 3.460 13.019 1.00 93.31 136 GLU A O 1
ATOM 1059 N N . CYS A 1 137 ? -2.893 3.000 15.220 1.00 93.56 137 CYS A N 1
ATOM 1060 C CA . CYS A 1 137 ? -1.969 1.867 15.134 1.00 93.56 137 CYS A CA 1
ATOM 1061 C C . CYS A 1 137 ? -2.505 0.759 14.216 1.00 93.56 137 CYS A C 1
ATOM 1063 O O . CYS A 1 137 ? -1.740 0.158 13.465 1.00 93.56 137 CYS A O 1
ATOM 1065 N N . ALA A 1 138 ? -3.817 0.495 14.245 1.00 96.06 138 ALA A N 1
ATOM 1066 C CA . ALA A 1 138 ? -4.437 -0.511 13.385 1.00 96.06 138 ALA A CA 1
ATOM 1067 C C . ALA A 1 138 ? -4.386 -0.128 11.894 1.00 96.06 138 ALA A C 1
ATOM 1069 O O . ALA A 1 138 ? -4.111 -0.989 11.059 1.00 96.06 138 ALA A O 1
ATOM 1070 N N . ILE A 1 139 ? -4.615 1.150 11.560 1.00 96.94 139 ILE A N 1
ATOM 1071 C CA . ILE A 1 139 ? -4.461 1.673 10.192 1.00 96.94 139 ILE A CA 1
ATOM 1072 C C . ILE A 1 139 ? -3.013 1.499 9.730 1.00 96.94 139 ILE A C 1
ATOM 1074 O O . ILE A 1 139 ? -2.785 0.951 8.651 1.00 96.94 139 ILE A O 1
ATOM 1078 N N . ALA A 1 140 ? -2.053 1.922 10.558 1.00 96.12 140 ALA A N 1
ATOM 1079 C CA . ALA A 1 140 ? -0.640 1.892 10.208 1.00 96.12 140 ALA A CA 1
ATOM 1080 C C . ALA A 1 140 ? -0.117 0.471 9.994 1.00 96.12 140 ALA A C 1
ATOM 1082 O O . ALA A 1 140 ? 0.515 0.186 8.977 1.00 96.12 140 ALA A O 1
ATOM 1083 N N . GLN A 1 141 ? -0.453 -0.448 10.901 1.00 97.50 141 GLN A N 1
ATOM 1084 C CA . GLN A 1 141 ? -0.049 -1.846 10.788 1.00 97.50 141 GLN A CA 1
ATOM 1085 C C . GLN A 1 141 ? -0.637 -2.507 9.532 1.00 97.50 141 GLN A C 1
ATOM 1087 O O . GLN A 1 141 ? 0.093 -3.143 8.774 1.00 97.50 141 GLN A O 1
ATOM 1092 N N . ALA A 1 142 ? -1.939 -2.327 9.274 1.00 98.44 142 ALA A N 1
ATOM 1093 C CA . ALA A 1 142 ? -2.604 -2.930 8.117 1.00 98.44 142 ALA A CA 1
ATOM 1094 C C . ALA A 1 142 ? -2.033 -2.421 6.782 1.00 98.44 142 ALA A C 1
ATOM 1096 O O . ALA A 1 142 ? -1.857 -3.193 5.834 1.00 98.44 142 ALA A O 1
ATOM 1097 N N . ALA A 1 143 ? -1.724 -1.125 6.705 1.00 98.44 143 ALA A N 1
ATOM 1098 C CA . ALA A 1 143 ? -1.096 -0.532 5.535 1.00 98.44 143 ALA A CA 1
ATOM 1099 C C . ALA A 1 143 ? 0.340 -1.043 5.339 1.00 98.44 143 ALA A C 1
ATOM 1101 O O . ALA A 1 143 ? 0.671 -1.494 4.245 1.00 98.44 143 ALA A O 1
ATOM 1102 N N . CYS A 1 144 ? 1.164 -1.038 6.392 1.00 98.25 144 CYS A N 1
ATOM 1103 C CA . CYS A 1 144 ? 2.549 -1.503 6.330 1.00 98.25 144 CYS A CA 1
ATOM 1104 C C . CYS A 1 144 ? 2.643 -2.967 5.881 1.00 98.25 144 CYS A C 1
ATOM 1106 O O . CYS A 1 144 ? 3.370 -3.270 4.941 1.00 98.25 144 CYS A O 1
ATOM 1108 N N . GLU A 1 145 ? 1.865 -3.873 6.482 1.00 98.31 145 GLU A N 1
ATOM 1109 C CA . GLU A 1 145 ? 1.915 -5.303 6.143 1.00 98.31 145 GLU A CA 1
ATOM 1110 C C . GLU A 1 145 ? 1.479 -5.587 4.701 1.00 98.31 145 GLU A C 1
ATOM 1112 O O . GLU A 1 145 ? 2.062 -6.431 4.016 1.00 98.31 145 GLU A O 1
ATOM 1117 N N . THR A 1 146 ? 0.453 -4.884 4.216 1.00 98.44 146 THR A N 1
ATOM 1118 C CA . THR A 1 146 ? 0.015 -5.052 2.826 1.00 98.44 146 THR A CA 1
ATOM 1119 C C . THR A 1 146 ? 1.006 -4.454 1.838 1.00 98.44 146 THR A C 1
ATOM 1121 O O . THR A 1 146 ? 1.266 -5.073 0.807 1.00 98.44 146 THR A O 1
ATOM 1124 N N . LEU A 1 147 ? 1.594 -3.296 2.144 1.00 98.62 147 LEU A N 1
ATOM 1125 C CA . LEU A 1 147 ? 2.634 -2.682 1.321 1.00 98.62 147 LEU A CA 1
ATOM 1126 C C . LEU A 1 147 ? 3.902 -3.538 1.271 1.00 98.62 147 LEU A C 1
ATOM 1128 O O . LEU A 1 147 ? 4.415 -3.765 0.179 1.00 98.62 147 LEU A O 1
ATOM 1132 N N . ASP A 1 148 ? 4.338 -4.096 2.400 1.00 97.94 148 ASP A N 1
ATOM 1133 C CA . ASP A 1 148 ? 5.445 -5.056 2.476 1.00 97.94 148 ASP A CA 1
ATOM 1134 C C . ASP A 1 148 ? 5.215 -6.270 1.572 1.00 97.94 148 ASP A C 1
ATOM 1136 O O . ASP A 1 148 ? 6.118 -6.712 0.862 1.00 97.94 148 ASP A O 1
ATOM 1140 N N . ALA A 1 149 ? 3.997 -6.818 1.582 1.00 97.81 149 ALA A N 1
ATOM 1141 C CA . ALA A 1 149 ? 3.650 -7.971 0.759 1.00 97.81 149 ALA A CA 1
ATOM 1142 C C . ALA A 1 149 ? 3.583 -7.634 -0.742 1.00 97.81 149 ALA A C 1
ATOM 1144 O O . ALA A 1 149 ? 3.834 -8.500 -1.581 1.00 97.81 149 ALA A O 1
ATOM 1145 N N . LEU A 1 150 ? 3.207 -6.400 -1.090 1.00 97.81 150 LEU A N 1
ATOM 1146 C CA . LEU A 1 150 ? 3.021 -5.956 -2.474 1.00 97.81 150 LEU A CA 1
ATOM 1147 C C . LEU A 1 150 ? 4.310 -5.425 -3.114 1.00 97.81 150 LEU A C 1
ATOM 1149 O O . LEU A 1 150 ? 4.494 -5.630 -4.316 1.00 97.81 150 LEU A O 1
ATOM 1153 N N . PHE A 1 151 ? 5.168 -4.774 -2.327 1.00 96.75 151 PHE A N 1
ATOM 1154 C CA . PHE A 1 151 ? 6.412 -4.118 -2.742 1.00 96.75 151 PHE A CA 1
ATOM 1155 C C . PHE A 1 151 ? 7.585 -4.529 -1.827 1.00 96.75 151 PHE A C 1
ATOM 1157 O O . PHE A 1 151 ? 8.163 -3.681 -1.137 1.00 96.75 151 PHE A O 1
ATOM 1164 N N . PRO A 1 152 ? 7.946 -5.825 -1.756 1.00 96.56 152 PRO A N 1
ATOM 1165 C CA . PRO A 1 152 ? 8.918 -6.314 -0.778 1.00 96.56 152 PRO A CA 1
ATOM 1166 C C . PRO A 1 152 ? 10.300 -5.663 -0.906 1.00 96.56 152 PRO A C 1
ATOM 1168 O O . PRO A 1 152 ? 11.003 -5.527 0.097 1.00 96.56 152 PRO A O 1
ATOM 1171 N N . SER A 1 153 ? 10.688 -5.188 -2.094 1.00 94.81 153 SER A N 1
ATOM 1172 C CA . SER A 1 153 ? 11.944 -4.450 -2.274 1.00 94.81 153 SER A CA 1
ATOM 1173 C C . SER A 1 153 ? 11.976 -3.069 -1.595 1.00 94.81 153 SER A C 1
ATOM 1175 O O . SER A 1 153 ? 13.047 -2.478 -1.441 1.00 94.81 153 SER A O 1
ATOM 1177 N N . GLN A 1 154 ? 10.818 -2.563 -1.162 1.00 96.06 154 GLN A N 1
ATOM 1178 C CA . GLN A 1 154 ? 10.643 -1.280 -0.477 1.00 96.06 154 GLN A CA 1
ATOM 1179 C C . GLN A 1 154 ? 10.394 -1.430 1.034 1.00 96.06 154 GLN A C 1
ATOM 1181 O O . GLN A 1 154 ? 10.267 -0.421 1.725 1.00 96.06 154 GLN A O 1
ATOM 1186 N N . LYS A 1 155 ? 10.393 -2.660 1.572 1.00 96.12 155 LYS A N 1
ATOM 1187 C CA . LYS A 1 155 ? 10.063 -2.975 2.974 1.00 96.12 155 LYS A CA 1
ATOM 1188 C C . LYS A 1 155 ? 10.734 -2.071 4.013 1.00 96.12 155 LYS A C 1
ATOM 1190 O O . LYS A 1 155 ? 10.085 -1.595 4.936 1.00 96.12 155 LYS A O 1
ATOM 1195 N N . THR A 1 156 ? 12.026 -1.781 3.854 1.00 95.50 156 THR A N 1
ATOM 1196 C CA . THR A 1 156 ? 12.756 -0.928 4.809 1.00 95.50 156 THR A CA 1
ATOM 1197 C C . THR A 1 156 ? 12.150 0.474 4.936 1.00 95.50 156 THR A C 1
ATOM 1199 O O . THR A 1 156 ? 12.191 1.053 6.018 1.00 95.50 156 THR A O 1
ATOM 1202 N N . ILE A 1 157 ? 11.565 1.013 3.860 1.00 93.81 157 ILE A N 1
ATOM 1203 C CA . ILE A 1 157 ? 10.870 2.308 3.882 1.00 93.81 157 ILE A CA 1
ATOM 1204 C C . ILE A 1 157 ? 9.597 2.192 4.725 1.00 93.81 157 ILE A C 1
ATOM 1206 O O . ILE A 1 157 ? 9.366 3.028 5.594 1.00 93.81 157 ILE A O 1
ATOM 1210 N N . PHE A 1 158 ? 8.799 1.146 4.509 1.00 97.00 158 PHE A N 1
ATOM 1211 C CA . PHE A 1 158 ? 7.538 0.946 5.227 1.00 97.00 158 PHE A CA 1
ATOM 1212 C C . PHE A 1 158 ? 7.762 0.672 6.715 1.00 97.00 158 PHE A C 1
ATOM 1214 O O . PHE A 1 158 ? 7.107 1.296 7.547 1.00 97.00 158 PHE A O 1
ATOM 1221 N N . ASP A 1 159 ? 8.752 -0.160 7.053 1.00 96.38 159 ASP A N 1
ATOM 1222 C CA . ASP A 1 159 ? 9.158 -0.417 8.439 1.00 96.38 159 ASP A CA 1
ATOM 1223 C C . ASP A 1 159 ? 9.555 0.886 9.157 1.00 96.38 159 ASP A C 1
ATOM 1225 O O . ASP A 1 159 ? 9.231 1.086 10.330 1.00 96.38 159 ASP A O 1
ATOM 1229 N N . GLN A 1 160 ? 10.240 1.798 8.456 1.00 95.12 160 GLN A N 1
ATOM 1230 C CA . GLN A 1 160 ? 10.647 3.085 9.014 1.00 95.12 160 GLN A CA 1
ATOM 1231 C C . GLN A 1 160 ? 9.461 4.040 9.209 1.00 95.12 160 GLN A C 1
ATOM 1233 O O . GLN A 1 160 ? 9.373 4.675 10.262 1.00 95.12 160 GLN A O 1
ATOM 1238 N N . GLU A 1 161 ? 8.548 4.142 8.239 1.00 92.94 161 GLU A N 1
ATOM 1239 C CA . GLU A 1 161 ? 7.331 4.956 8.382 1.00 92.94 161 GLU A CA 1
ATOM 1240 C C . GLU A 1 161 ? 6.444 4.427 9.523 1.00 92.94 161 GLU A C 1
ATOM 1242 O O . GLU A 1 161 ? 6.024 5.202 10.386 1.00 92.94 161 GLU A O 1
ATOM 1247 N N . LEU A 1 162 ? 6.271 3.102 9.629 1.00 94.94 162 LEU A N 1
ATOM 1248 C CA . LEU A 1 162 ? 5.550 2.470 10.737 1.00 94.94 162 LEU A CA 1
ATOM 1249 C C . LEU A 1 162 ? 6.203 2.787 12.090 1.00 94.94 162 LEU A C 1
ATOM 1251 O O . LEU A 1 162 ? 5.519 3.199 13.026 1.00 94.94 162 LEU A O 1
ATOM 1255 N N . ALA A 1 163 ? 7.526 2.636 12.210 1.00 93.50 163 ALA A N 1
ATOM 1256 C CA . ALA A 1 163 ? 8.240 2.923 13.454 1.00 93.50 163 ALA A CA 1
ATOM 1257 C C . ALA A 1 163 ? 8.123 4.400 13.872 1.00 93.50 163 ALA A C 1
ATOM 1259 O O . ALA A 1 163 ? 7.922 4.699 15.056 1.00 93.50 163 ALA A O 1
ATOM 1260 N N . ASN A 1 164 ? 8.213 5.322 12.909 1.00 89.31 164 ASN A N 1
ATOM 1261 C CA . ASN A 1 164 ? 8.025 6.751 13.146 1.00 89.31 164 ASN A CA 1
ATOM 1262 C C . ASN A 1 164 ? 6.606 7.045 13.647 1.00 89.31 164 ASN A C 1
ATOM 1264 O O . ASN A 1 164 ? 6.429 7.778 14.624 1.00 89.31 164 ASN A O 1
ATOM 1268 N N . GLU A 1 165 ? 5.596 6.461 13.005 1.00 87.06 165 GLU A N 1
ATOM 1269 C CA . GLU A 1 165 ? 4.200 6.703 13.346 1.00 87.06 165 GLU A CA 1
ATOM 1270 C C . GLU A 1 165 ? 3.823 6.119 14.709 1.00 87.06 165 GLU A C 1
ATOM 1272 O O . GLU A 1 165 ? 3.238 6.828 15.533 1.00 87.06 165 GLU A O 1
ATOM 1277 N N . LEU A 1 166 ? 4.227 4.876 14.995 1.00 88.56 166 LEU A N 1
ATOM 1278 C CA . LEU A 1 166 ? 3.976 4.239 16.288 1.00 88.56 166 LEU A CA 1
ATOM 1279 C C . LEU A 1 166 ? 4.608 5.044 17.428 1.00 88.56 166 LEU A C 1
ATOM 1281 O O . LEU A 1 166 ? 3.951 5.307 18.437 1.00 88.56 166 LEU A O 1
ATOM 1285 N N . SER A 1 167 ? 5.836 5.532 17.232 1.00 86.56 167 SER A N 1
ATOM 1286 C CA . SER A 1 167 ? 6.516 6.393 18.205 1.00 86.56 167 SER A CA 1
ATOM 1287 C C . SER A 1 167 ? 5.740 7.686 18.471 1.00 86.56 167 SER A C 1
ATOM 1289 O O . SER A 1 167 ? 5.580 8.088 19.621 1.00 86.56 167 SER A O 1
ATOM 1291 N N . GLN A 1 168 ? 5.200 8.329 17.431 1.00 81.38 168 GLN A N 1
ATOM 1292 C CA . GLN A 1 168 ? 4.369 9.527 17.594 1.00 81.38 168 GLN A CA 1
ATOM 1293 C C . GLN A 1 168 ? 3.051 9.225 18.317 1.00 81.38 168 GLN A C 1
ATOM 1295 O O . GLN A 1 168 ? 2.648 9.992 19.187 1.00 81.38 168 GLN A O 1
ATOM 1300 N N . THR A 1 169 ? 2.374 8.124 17.977 1.00 77.69 169 THR A N 1
ATOM 1301 C CA . THR A 1 169 ? 1.098 7.759 18.618 1.00 77.69 169 THR A CA 1
ATOM 1302 C C . THR A 1 169 ? 1.262 7.424 20.097 1.00 77.69 169 THR A C 1
ATOM 1304 O O . THR A 1 169 ? 0.455 7.875 20.905 1.00 77.69 169 THR A O 1
ATOM 1307 N N . LEU A 1 170 ? 2.335 6.719 20.469 1.00 74.00 170 LEU A N 1
ATOM 1308 C CA . LEU A 1 170 ? 2.636 6.390 21.863 1.00 74.00 170 LEU A CA 1
ATOM 1309 C C . LEU A 1 170 ? 2.988 7.635 22.684 1.00 74.00 170 LEU A C 1
A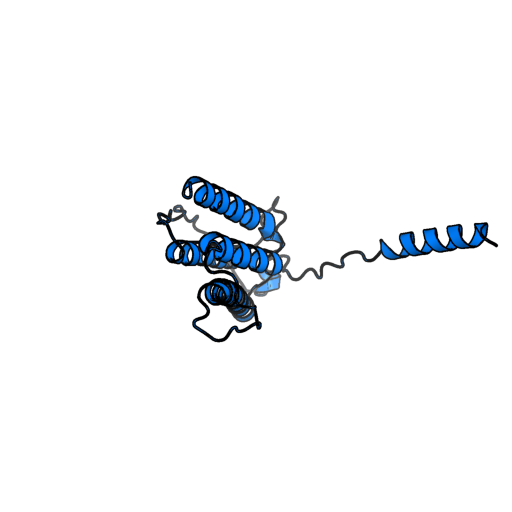TOM 1311 O O . LEU A 1 170 ? 2.600 7.730 23.839 1.00 74.00 170 LEU A O 1
ATOM 1315 N N . ASN A 1 171 ? 3.657 8.623 22.086 1.00 68.94 171 ASN A N 1
ATOM 1316 C CA . ASN A 1 171 ? 3.975 9.879 22.772 1.00 68.94 171 ASN A CA 1
ATOM 1317 C C . ASN A 1 171 ? 2.749 10.790 22.974 1.00 68.94 171 ASN A C 1
ATOM 1319 O O . ASN A 1 171 ? 2.778 11.672 23.830 1.00 68.94 171 ASN A O 1
ATOM 1323 N N . ASN A 1 172 ? 1.683 10.592 22.191 1.00 63.66 172 ASN A N 1
ATOM 1324 C CA . ASN A 1 172 ? 0.463 11.402 22.235 1.00 63.66 172 ASN A CA 1
ATOM 1325 C C . ASN A 1 172 ? -0.653 10.787 23.108 1.00 63.66 172 ASN A C 1
ATOM 1327 O O . ASN A 1 172 ? -1.671 11.444 23.330 1.00 63.66 172 ASN A O 1
ATOM 1331 N N . HIS A 1 173 ? -0.470 9.563 23.616 1.00 50.78 173 HIS A N 1
ATOM 1332 C CA . HIS A 1 173 ? -1.384 8.882 24.537 1.00 50.78 173 HIS A CA 1
ATOM 1333 C C . HIS A 1 173 ? -0.701 8.669 25.908 1.00 50.78 173 HIS A C 1
ATOM 1335 O O . HIS A 1 173 ? 0.181 7.815 25.989 1.00 50.78 173 HIS A O 1
ATOM 1341 N N . PRO A 1 174 ? -1.060 9.429 26.967 1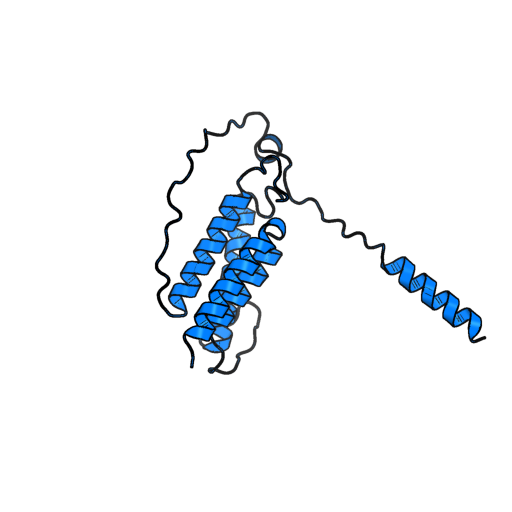.00 39.81 174 PRO A N 1
ATOM 1342 C CA . PRO A 1 174 ? -0.570 9.196 28.331 1.00 39.81 174 PRO A CA 1
ATOM 1343 C C . PRO A 1 174 ? -1.170 7.944 28.988 1.00 39.81 174 PRO A C 1
ATOM 1345 O O . PRO A 1 174 ? -2.316 7.571 28.639 1.00 39.81 174 PRO A O 1
#